Protein AF-A0A0L8H8B9-F1 (afdb_monomer)

Secondary structure (DSSP, 8-state):
---THHHHHHHHHHHHHHHTTS---S-TT---TT---HHHHHHHHHHHHHHHHS----HHHHHHHHHHHHH---HHHHHHHHHHHHHHHHHHHHHHHHHTT-S-BTTB-

Foldseek 3Di:
DDDPPVVVVVVVVVVVVVVVVDPDPPCPPDPPVDDPDVVVVCVVCVLVVVLLPDDDPCVLLVVLVVVCVPVVDDPVVSVVVSVVVSSVVSVVVVVVCVVVVPPDDPRHD

pLDDT: mean 78.72, std 19.86, range [39.62, 98.31]

Nearest PDB structures (foldseek):
  9b3t-assembly1_B  TM=9.585E-01  e=6.128E-04  Diaporthe amygdali
 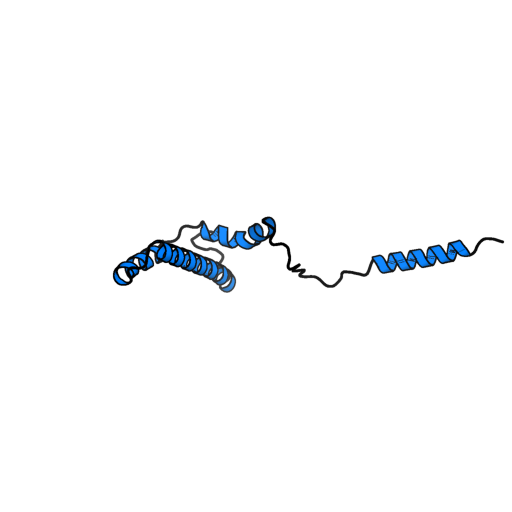 7jth-assembly1_B  TM=9.454E-01  e=1.169E-03  Diaporthe amygdali
  8v0f-assembly1_F  TM=7.780E-01  e=1.247E-03  Penicillium fellutanum ATCC 48694
  2e93-assembly1_A  TM=8.138E-01  e=3.986E-03  Saccharomyces cerevisiae

InterPro domains:
  IPR000092 Polyprenyl synthetase-like [PF00348] (42-109)
  IPR008949 Isoprenoid synthase domain superfamily [G3DSA:1.10.600.10] (18-109)
  IPR008949 Isoprenoid synthase domain superfamily [SSF48576] (37-109)
  IPR033749 Polyprenyl synthetase, conserved site [PS00723] (93-107)

Organism: Octopus bimaculoides (NCBI:txid37653)

Radius of gyration: 28.99 Å; Cα contacts (8 Å, |Δi|>4): 25; chains: 1; bounding box: 97×40×33 Å

Sequence (109 aa):
MGDNSQLSLNHKLAALKEKSSNQNNENKYGYNSSTNSPSTDKILLEPYNYISQIPGKQFRTRLTQAFNHWLNIPDTLLHNISEITQMLHNASLLIDDIEDNSKLRRGIP

Solvent-accessible surface area (backbone atoms only — not comparable to full-atom values): 6893 Å² total; per-residue (Å²): 136,86,74,71,68,60,62,57,49,52,54,52,50,50,57,51,54,55,60,69,73,70,77,84,93,82,64,96,75,73,77,69,94,79,64,95,39,76,69,51,56,53,63,72,42,43,68,59,55,54,60,67,69,56,85,72,87,59,57,65,59,54,50,55,56,57,52,34,77,78,66,69,64,58,66,74,58,51,47,51,53,45,52,52,53,51,51,53,50,54,54,49,51,58,52,48,34,61,78,68,68,51,75,57,60,97,86,38,111

Mean predicted aligned error: 14.67 Å

Structure (mmCIF, N/CA/C/O backbone):
data_AF-A0A0L8H8B9-F1
#
_entry.id   AF-A0A0L8H8B9-F1
#
loop_
_atom_site.group_PDB
_atom_site.id
_atom_site.type_symbol
_atom_site.label_atom_id
_atom_site.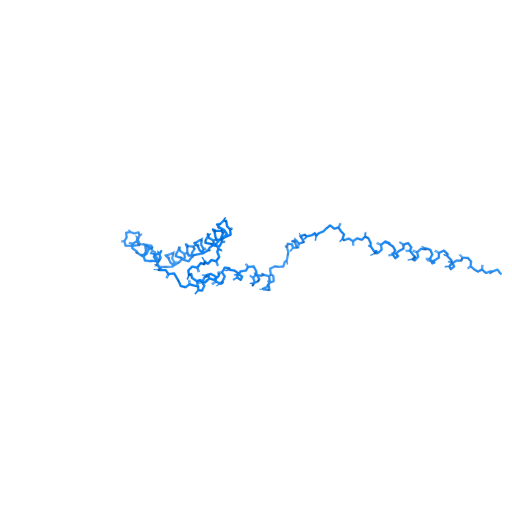label_alt_id
_atom_site.label_comp_id
_atom_site.label_asym_id
_atom_site.label_entity_id
_atom_site.label_seq_id
_atom_site.pdbx_PDB_ins_code
_atom_site.Cartn_x
_atom_site.Cartn_y
_atom_site.Cartn_z
_atom_site.occupancy
_atom_site.B_iso_or_equiv
_atom_site.auth_seq_id
_atom_site.auth_comp_id
_atom_site.auth_asym_id
_atom_site.auth_atom_id
_atom_site.pdbx_PDB_model_num
ATOM 1 N N . MET A 1 1 ? 76.651 29.210 4.450 1.00 49.00 1 MET A N 1
ATOM 2 C CA . MET A 1 1 ? 76.074 27.893 4.792 1.00 49.00 1 MET A CA 1
ATOM 3 C C . MET A 1 1 ? 74.589 27.931 4.464 1.00 49.00 1 MET A C 1
ATOM 5 O O . MET A 1 1 ? 73.860 28.634 5.146 1.00 49.00 1 MET A O 1
ATOM 9 N N . GLY A 1 2 ? 74.177 27.298 3.363 1.00 50.56 2 GLY A N 1
ATOM 10 C CA . GLY A 1 2 ? 72.778 27.262 2.925 1.00 50.56 2 GLY A CA 1
ATOM 11 C C . GLY A 1 2 ? 71.970 26.283 3.772 1.00 50.56 2 GLY A C 1
ATOM 12 O O . GLY A 1 2 ? 72.438 25.194 4.090 1.00 50.56 2 GLY A O 1
ATOM 13 N N . ASP A 1 3 ? 70.795 26.724 4.186 1.00 48.28 3 ASP A N 1
ATOM 14 C CA . ASP A 1 3 ? 69.948 26.112 5.197 1.00 48.28 3 ASP A CA 1
ATOM 15 C C . ASP A 1 3 ? 69.268 24.821 4.683 1.00 48.28 3 ASP A C 1
ATOM 17 O O . ASP A 1 3 ? 68.351 24.859 3.862 1.00 48.28 3 ASP A O 1
ATOM 21 N N . ASN A 1 4 ? 69.724 23.656 5.164 1.00 55.03 4 ASN A N 1
ATOM 22 C CA . ASN A 1 4 ? 69.176 22.328 4.833 1.00 55.03 4 ASN A CA 1
ATOM 23 C C . ASN A 1 4 ? 67.804 22.047 5.487 1.00 55.03 4 ASN A C 1
ATOM 25 O O . ASN A 1 4 ? 67.248 20.957 5.320 1.00 55.03 4 ASN A O 1
ATOM 29 N N . SER A 1 5 ? 67.231 23.007 6.218 1.00 53.38 5 SER A N 1
ATOM 30 C CA . SER A 1 5 ? 65.909 22.875 6.842 1.00 53.38 5 SER A CA 1
ATOM 31 C C . SER A 1 5 ? 64.751 22.895 5.828 1.00 53.38 5 SER A C 1
ATOM 33 O O . SER A 1 5 ? 63.748 22.209 6.033 1.00 53.38 5 SER A O 1
ATOM 35 N N . GLN A 1 6 ? 64.908 23.583 4.690 1.00 52.34 6 GLN A N 1
ATOM 36 C CA . GLN A 1 6 ? 63.851 23.736 3.675 1.00 52.34 6 GLN A CA 1
ATOM 37 C C . GLN A 1 6 ? 63.630 22.469 2.823 1.00 52.34 6 GLN A C 1
ATOM 39 O O . GLN A 1 6 ? 62.499 22.137 2.466 1.00 52.34 6 GLN A O 1
ATOM 44 N N . LEU A 1 7 ? 64.689 21.700 2.538 1.00 51.91 7 LEU A N 1
ATOM 45 C CA . LEU A 1 7 ? 64.602 20.442 1.774 1.00 51.91 7 LEU A CA 1
ATOM 46 C C . LEU A 1 7 ? 63.885 19.327 2.559 1.00 51.91 7 LEU A C 1
ATOM 48 O O . LEU A 1 7 ? 63.099 18.570 1.989 1.00 51.91 7 LEU A O 1
ATOM 52 N N . SER A 1 8 ? 64.090 19.272 3.879 1.00 55.62 8 SER A N 1
ATOM 53 C CA . SER A 1 8 ? 63.399 18.338 4.786 1.00 55.62 8 SER A CA 1
ATOM 54 C C . SER A 1 8 ? 61.903 18.655 4.919 1.00 55.62 8 SER A C 1
ATOM 56 O O . SER A 1 8 ? 61.064 17.751 4.999 1.00 55.62 8 SER A O 1
ATOM 58 N N . LEU A 1 9 ? 61.550 19.945 4.867 1.00 52.91 9 LEU A N 1
ATOM 59 C CA . LEU A 1 9 ? 60.165 20.410 4.907 1.00 52.91 9 LEU A CA 1
ATOM 60 C C . LEU A 1 9 ? 59.394 20.007 3.643 1.00 52.91 9 LEU A C 1
ATOM 62 O O . LEU A 1 9 ? 58.273 19.509 3.740 1.00 52.91 9 LEU A O 1
ATOM 66 N N . ASN A 1 10 ? 60.020 20.130 2.470 1.00 49.59 10 ASN A N 1
ATOM 67 C CA . ASN A 1 10 ? 59.409 19.757 1.191 1.00 49.59 10 ASN A CA 1
ATOM 68 C C . ASN A 1 10 ? 59.177 18.243 1.064 1.00 49.59 10 ASN A C 1
ATOM 70 O O . ASN A 1 10 ? 58.132 17.822 0.570 1.00 49.59 10 ASN A O 1
ATOM 74 N N . HIS A 1 11 ? 60.089 17.418 1.584 1.00 56.09 11 HIS A N 1
ATOM 75 C CA . HIS A 1 11 ? 59.911 15.963 1.603 1.00 56.09 11 HIS A CA 1
ATOM 76 C C . HIS A 1 11 ? 58.810 15.524 2.591 1.00 56.09 11 HIS A C 1
ATOM 78 O O . HIS A 1 11 ? 58.014 14.633 2.290 1.00 56.09 11 HIS A O 1
ATOM 84 N N . LYS A 1 12 ? 58.689 16.200 3.746 1.00 62.06 12 LYS A N 1
ATOM 85 C CA . LYS A 1 12 ? 57.563 16.000 4.679 1.00 62.06 12 LYS A CA 1
ATOM 86 C C . LYS A 1 12 ? 56.223 16.462 4.096 1.00 62.06 12 LYS A C 1
ATOM 88 O O . LYS A 1 12 ? 55.220 15.787 4.307 1.00 62.06 12 LYS A O 1
ATOM 93 N N . LEU A 1 13 ? 56.198 17.562 3.342 1.00 57.47 13 LEU A N 1
ATOM 94 C CA . LEU A 1 13 ? 54.999 18.067 2.661 1.00 57.47 13 LEU A CA 1
ATOM 95 C C . LEU A 1 13 ? 54.540 17.147 1.518 1.00 57.47 13 LEU A C 1
ATOM 97 O O . LEU A 1 13 ? 53.336 16.966 1.340 1.00 57.47 13 LEU A O 1
ATOM 101 N N . ALA A 1 14 ? 55.468 16.522 0.787 1.00 60.62 14 ALA A N 1
ATOM 102 C CA . ALA A 1 14 ? 55.149 15.522 -0.234 1.00 60.62 14 ALA A CA 1
ATOM 103 C C . ALA A 1 14 ? 54.552 14.242 0.383 1.00 60.62 14 ALA A C 1
ATOM 105 O O . ALA A 1 14 ? 53.493 13.795 -0.050 1.00 60.6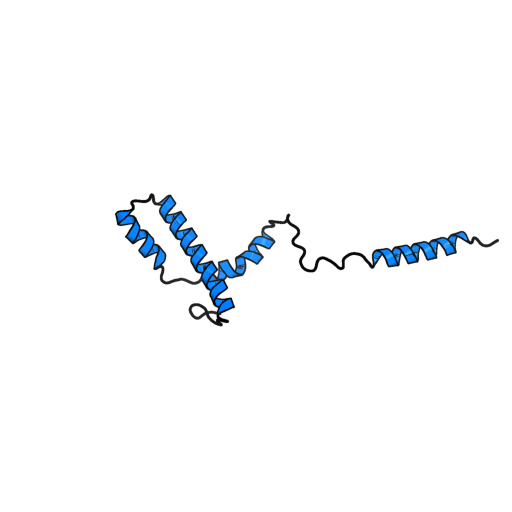2 14 ALA A O 1
ATOM 106 N N . ALA A 1 15 ? 55.145 13.730 1.469 1.00 59.03 15 ALA A N 1
ATOM 107 C CA . ALA A 1 15 ? 54.614 12.574 2.203 1.00 59.03 15 ALA A CA 1
ATOM 108 C C . ALA A 1 15 ? 53.246 12.851 2.868 1.00 59.03 15 ALA A C 1
ATOM 110 O O . ALA A 1 15 ? 52.426 11.944 3.014 1.00 59.03 15 ALA A O 1
ATOM 111 N N . LEU A 1 16 ? 52.974 14.105 3.256 1.00 54.53 16 LEU A N 1
ATOM 112 C CA . LEU A 1 16 ? 51.657 14.542 3.735 1.00 54.53 16 LEU A CA 1
ATOM 113 C C . LEU A 1 16 ? 50.637 14.677 2.590 1.00 54.53 16 LEU A C 1
ATOM 115 O O . LEU A 1 16 ? 49.477 14.329 2.786 1.00 54.53 16 LEU A O 1
ATOM 119 N N . LYS A 1 17 ? 51.051 15.101 1.385 1.00 57.00 17 LYS A N 1
ATOM 120 C CA . LYS A 1 17 ? 50.186 15.117 0.188 1.00 57.00 17 LYS A CA 1
ATOM 121 C C . LYS A 1 17 ? 49.844 13.713 -0.325 1.00 57.00 17 LYS A C 1
ATOM 123 O O . LYS A 1 17 ? 48.706 13.491 -0.738 1.00 57.00 17 LYS A O 1
ATOM 128 N N . GLU A 1 18 ? 50.772 12.760 -0.245 1.00 51.44 18 GLU A N 1
ATOM 129 C CA . GLU A 1 18 ? 50.492 11.356 -0.586 1.00 51.44 18 GLU A CA 1
ATOM 130 C C . GLU A 1 18 ? 49.577 10.683 0.450 1.00 51.44 18 GLU A C 1
ATOM 132 O O . GLU A 1 1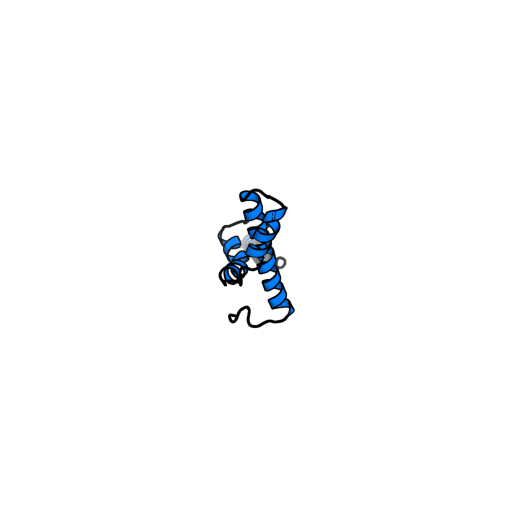8 ? 48.662 9.954 0.069 1.00 51.44 18 GLU A O 1
ATOM 137 N N . LYS A 1 19 ? 49.718 11.004 1.747 1.00 54.00 19 LYS A N 1
ATOM 138 C CA . LYS A 1 19 ? 48.786 10.527 2.790 1.00 54.00 19 LYS A CA 1
ATOM 139 C C . LYS A 1 19 ? 47.374 11.115 2.685 1.00 54.00 19 LYS A C 1
ATOM 141 O O . LYS A 1 19 ? 46.432 10.443 3.093 1.00 54.00 19 LYS A O 1
ATOM 146 N N . SER A 1 20 ? 47.203 12.306 2.106 1.00 44.50 20 SER A N 1
ATOM 147 C CA . SER A 1 20 ? 45.875 12.891 1.847 1.00 44.50 20 SER A CA 1
ATOM 148 C C . SER A 1 20 ? 45.146 12.276 0.648 1.00 44.50 20 SER A C 1
ATOM 150 O O . SER A 1 20 ? 43.943 12.475 0.511 1.00 44.50 20 SER A O 1
ATOM 152 N N . SER A 1 21 ? 45.842 11.530 -0.215 1.00 45.38 21 SER A N 1
ATOM 153 C CA . SER A 1 21 ? 45.243 10.922 -1.415 1.00 45.38 21 SER A CA 1
ATOM 154 C C . SER A 1 21 ? 44.774 9.479 -1.194 1.00 45.38 21 SER A C 1
ATOM 156 O O . SER A 1 21 ? 44.283 8.855 -2.128 1.00 45.38 21 SER A O 1
ATOM 158 N N . ASN A 1 22 ? 44.928 8.933 0.020 1.00 50.75 22 ASN A N 1
ATOM 159 C CA . ASN A 1 22 ? 44.719 7.508 0.273 1.00 50.75 22 ASN A CA 1
ATOM 160 C C . ASN A 1 22 ? 43.916 7.216 1.551 1.00 50.75 22 ASN A C 1
ATOM 162 O O . ASN A 1 22 ? 44.290 6.375 2.367 1.00 50.75 22 ASN A O 1
ATOM 166 N N . GLN A 1 23 ? 42.784 7.900 1.714 1.00 48.59 23 GLN A N 1
ATOM 167 C CA . GLN A 1 23 ? 41.677 7.410 2.534 1.00 48.59 23 GLN A CA 1
ATOM 168 C C . GLN A 1 23 ? 40.369 7.595 1.764 1.00 48.59 23 GLN A C 1
ATOM 170 O O . GLN A 1 23 ? 40.167 8.624 1.124 1.00 48.59 23 GLN A O 1
ATOM 175 N N . ASN A 1 24 ? 39.496 6.589 1.878 1.00 45.75 24 ASN A N 1
ATOM 176 C CA . ASN A 1 24 ? 38.129 6.480 1.345 1.00 45.75 24 ASN A CA 1
ATOM 177 C C . ASN A 1 24 ? 37.957 5.614 0.083 1.00 45.75 24 ASN A C 1
ATOM 179 O O . ASN A 1 24 ? 37.104 5.886 -0.755 1.00 45.75 24 ASN A O 1
ATOM 183 N N . ASN A 1 25 ? 38.692 4.503 0.006 1.00 51.34 25 ASN A N 1
ATOM 184 C CA . ASN A 1 25 ? 38.215 3.288 -0.659 1.00 51.34 25 ASN A CA 1
ATOM 185 C C . ASN A 1 25 ? 37.785 2.294 0.419 1.00 51.34 25 ASN A C 1
ATOM 187 O O . ASN A 1 25 ? 38.589 1.476 0.837 1.00 51.34 25 ASN A O 1
ATOM 191 N N . GLU A 1 26 ? 36.553 2.447 0.901 1.00 42.41 26 GLU A N 1
ATOM 192 C CA . GLU A 1 26 ? 35.693 1.407 1.488 1.00 42.41 26 GLU A CA 1
ATOM 193 C C . GLU A 1 26 ? 34.451 2.112 2.040 1.00 42.41 26 GLU A C 1
ATOM 195 O O . GLU A 1 26 ? 34.405 2.480 3.203 1.00 42.41 26 GLU A O 1
ATOM 200 N N . ASN A 1 27 ? 33.498 2.413 1.152 1.00 44.16 27 ASN A N 1
ATOM 201 C CA . ASN A 1 27 ? 32.080 2.664 1.450 1.00 44.16 27 ASN A CA 1
ATOM 202 C C . ASN A 1 27 ? 31.317 2.775 0.119 1.00 44.16 27 ASN A C 1
ATOM 204 O O . ASN A 1 27 ? 30.802 3.827 -0.250 1.00 44.16 27 ASN A O 1
ATOM 208 N N . LYS A 1 28 ? 31.272 1.678 -0.651 1.00 46.72 28 LYS A N 1
ATOM 209 C CA . LYS A 1 28 ? 30.509 1.619 -1.915 1.00 46.72 28 LYS A CA 1
ATOM 210 C C . LYS A 1 28 ? 28.986 1.626 -1.690 1.00 46.72 28 LYS A C 1
ATOM 212 O O . LYS A 1 28 ? 28.240 1.906 -2.618 1.00 46.72 28 LYS A O 1
ATOM 217 N N . TYR A 1 29 ? 28.540 1.404 -0.453 1.00 43.16 29 TYR A N 1
ATOM 218 C CA . TYR A 1 29 ? 27.154 1.561 -0.016 1.00 43.16 29 TYR A CA 1
ATOM 219 C C . TYR A 1 29 ? 27.139 2.207 1.374 1.00 43.16 29 TYR A C 1
ATOM 221 O O . TYR A 1 29 ? 26.951 1.543 2.389 1.00 43.16 29 TYR A O 1
ATOM 229 N N . GLY A 1 30 ? 27.423 3.508 1.430 1.00 39.62 30 GLY A N 1
ATOM 230 C CA . GLY A 1 30 ? 27.347 4.286 2.663 1.00 39.62 30 GLY A CA 1
ATOM 231 C C . GLY A 1 30 ? 25.898 4.490 3.106 1.00 39.62 30 GLY A C 1
ATOM 232 O O . GLY A 1 30 ? 25.315 5.533 2.828 1.00 39.62 30 GLY A O 1
ATOM 233 N N . TYR A 1 31 ? 25.322 3.524 3.823 1.00 42.56 31 TYR A N 1
ATOM 234 C CA . TYR A 1 31 ? 24.165 3.794 4.676 1.00 42.56 31 TYR A CA 1
ATOM 235 C C . TYR A 1 31 ? 24.656 4.514 5.939 1.00 42.56 31 TYR A C 1
ATOM 237 O O . TYR A 1 31 ? 24.948 3.904 6.966 1.00 42.56 31 TYR A O 1
ATOM 245 N N . ASN A 1 32 ? 24.772 5.841 5.854 1.00 50.75 32 ASN A N 1
ATOM 246 C CA . ASN A 1 32 ? 24.859 6.685 7.041 1.00 50.75 32 ASN A CA 1
ATOM 247 C C . ASN A 1 32 ? 23.500 6.639 7.749 1.00 50.75 32 ASN A C 1
ATOM 249 O O . ASN A 1 32 ? 22.522 7.217 7.280 1.00 50.75 32 ASN A O 1
ATOM 253 N N . SER A 1 33 ? 23.443 5.938 8.877 1.00 54.81 33 SER A N 1
ATOM 254 C CA . SER A 1 33 ? 22.229 5.659 9.655 1.00 54.81 33 SER A CA 1
ATOM 255 C C . SER A 1 33 ? 21.631 6.886 10.384 1.00 54.81 33 SER A C 1
ATOM 257 O O . SER A 1 33 ? 21.137 6.758 11.501 1.00 54.81 33 SER A O 1
ATOM 259 N N . SER A 1 34 ? 21.673 8.101 9.813 1.00 60.59 34 SER A N 1
ATOM 260 C CA . SER A 1 34 ? 21.117 9.294 10.486 1.00 60.59 34 SER A CA 1
ATOM 261 C C . SER A 1 34 ? 20.500 10.388 9.601 1.00 60.59 34 SER A C 1
ATOM 263 O O . SER A 1 34 ? 20.370 11.526 10.055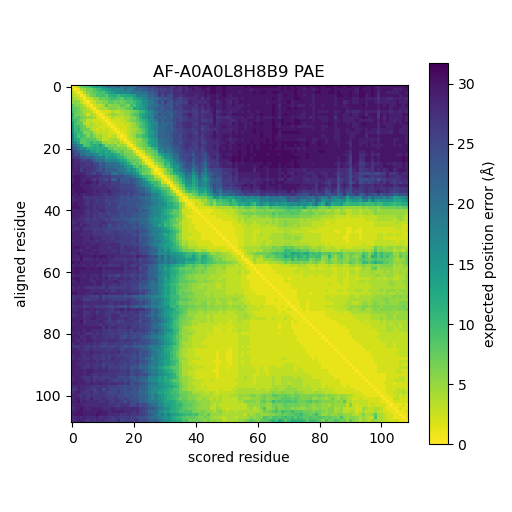 1.00 60.59 34 SER A O 1
ATOM 265 N N . THR A 1 35 ? 20.069 10.102 8.371 1.00 54.31 35 THR A N 1
ATOM 266 C CA . THR A 1 35 ? 19.333 11.105 7.576 1.00 54.31 35 THR A CA 1
ATOM 267 C C . THR A 1 35 ? 17.985 10.576 7.099 1.00 54.31 35 THR A C 1
ATOM 269 O O . THR A 1 35 ? 17.801 10.317 5.910 1.00 54.31 35 THR A O 1
ATOM 272 N N . ASN A 1 36 ? 17.010 10.513 8.014 1.00 61.03 36 ASN A N 1
ATOM 273 C CA . ASN A 1 36 ? 15.590 10.653 7.658 1.00 61.03 36 ASN A CA 1
ATOM 274 C C . ASN A 1 36 ? 15.361 12.101 7.185 1.00 61.03 36 ASN A C 1
ATOM 276 O O . ASN A 1 36 ? 14.700 12.900 7.848 1.00 61.03 36 ASN A O 1
ATOM 280 N N . SER A 1 37 ? 16.030 12.502 6.103 1.00 72.38 37 SER A N 1
ATOM 281 C CA . SER A 1 37 ? 15.756 13.775 5.461 1.00 72.38 37 SER A CA 1
ATOM 282 C C . SER A 1 37 ? 14.545 13.576 4.551 1.00 72.38 37 SER A C 1
ATOM 284 O O . SER A 1 37 ? 14.492 12.576 3.834 1.00 72.38 37 SER A O 1
ATOM 286 N N . PRO A 1 38 ? 13.602 14.532 4.497 1.00 71.38 38 PRO A N 1
ATOM 287 C CA . PRO A 1 38 ? 12.432 14.446 3.618 1.00 71.38 38 PRO A CA 1
ATOM 288 C C . PRO A 1 38 ? 12.776 14.166 2.144 1.00 71.38 38 PRO A C 1
ATOM 290 O O . PRO A 1 38 ? 11.969 13.622 1.395 1.00 71.38 38 PRO A O 1
ATOM 293 N N . SER A 1 39 ? 13.989 14.530 1.718 1.00 82.56 39 SER A N 1
ATOM 294 C CA . SER A 1 39 ? 14.531 14.216 0.396 1.00 82.56 39 SER A CA 1
ATOM 295 C C . SER A 1 39 ? 14.768 12.720 0.168 1.00 82.56 39 SER A C 1
ATOM 297 O O . SER A 1 39 ? 14.503 12.238 -0.929 1.00 82.56 39 SER A 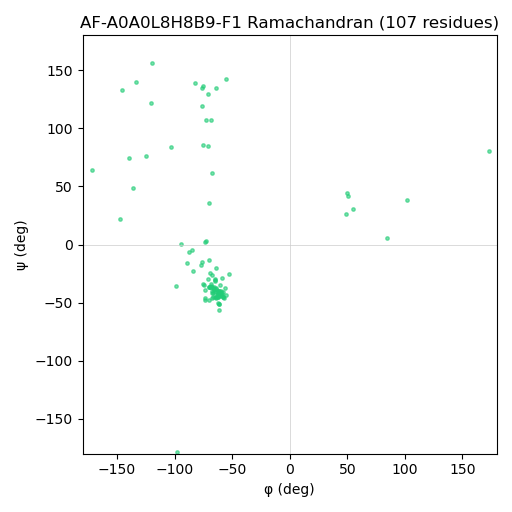O 1
ATOM 299 N N . THR A 1 40 ? 15.240 11.990 1.179 1.00 90.12 40 THR A N 1
ATOM 300 C CA . THR A 1 40 ? 15.542 10.556 1.088 1.00 90.12 40 THR A CA 1
ATOM 301 C C . THR A 1 40 ? 14.253 9.748 1.046 1.00 90.12 40 THR A C 1
ATOM 303 O O . THR A 1 40 ? 14.088 8.928 0.148 1.00 90.12 40 THR A O 1
ATOM 306 N N . ASP A 1 41 ? 13.295 10.051 1.925 1.00 88.12 41 ASP A N 1
ATOM 307 C CA . ASP A 1 41 ? 11.988 9.378 1.942 1.00 88.12 41 ASP A CA 1
ATOM 308 C C . ASP A 1 41 ? 11.245 9.565 0.619 1.00 88.12 41 ASP A C 1
ATOM 310 O O . ASP A 1 41 ? 10.658 8.624 0.088 1.00 88.12 41 ASP A O 1
ATOM 314 N N . LYS A 1 42 ? 11.323 10.768 0.035 1.00 90.56 42 LYS A N 1
ATOM 315 C CA . LYS A 1 42 ? 10.724 11.043 -1.272 1.00 90.56 42 LYS A CA 1
ATOM 316 C C . LYS A 1 42 ? 11.298 10.145 -2.367 1.00 90.56 42 LYS A C 1
ATOM 318 O O . LYS A 1 42 ? 10.531 9.654 -3.187 1.00 90.56 42 LYS A O 1
ATOM 323 N N . ILE A 1 43 ? 12.618 9.959 -2.390 1.00 93.00 43 ILE A N 1
ATOM 324 C CA . ILE A 1 43 ? 13.290 9.109 -3.383 1.00 93.00 43 ILE A CA 1
ATOM 325 C C . ILE A 1 43 ? 12.918 7.641 -3.153 1.00 93.00 43 ILE A C 1
ATOM 327 O O . ILE A 1 43 ? 12.557 6.949 -4.099 1.00 93.00 43 ILE A O 1
ATOM 331 N N . LEU A 1 44 ? 12.955 7.174 -1.902 1.00 92.94 44 LEU A N 1
ATOM 332 C CA . LEU A 1 44 ? 12.657 5.781 -1.557 1.00 92.94 44 LEU A CA 1
ATOM 333 C C . LEU A 1 44 ? 11.204 5.392 -1.859 1.00 92.94 44 LEU A C 1
ATOM 335 O O . LEU A 1 44 ? 10.945 4.279 -2.309 1.00 92.94 44 LEU A O 1
ATOM 339 N N . LEU A 1 45 ? 10.255 6.299 -1.616 1.00 94.62 45 LEU A N 1
ATOM 340 C CA . LEU A 1 45 ? 8.827 6.029 -1.788 1.00 94.62 45 LEU A CA 1
ATOM 341 C C . LEU A 1 45 ? 8.319 6.298 -3.207 1.00 94.62 45 LEU A C 1
ATOM 343 O O . LEU A 1 45 ? 7.159 6.005 -3.483 1.00 94.62 45 LEU A O 1
ATOM 347 N N . GLU A 1 46 ? 9.129 6.852 -4.111 1.00 94.88 46 GLU A N 1
ATOM 348 C CA . GLU A 1 46 ? 8.676 7.220 -5.457 1.00 94.88 46 GLU A CA 1
ATOM 349 C C . GLU A 1 46 ? 8.069 6.041 -6.248 1.00 94.88 46 GLU A C 1
ATOM 351 O O . GLU A 1 46 ? 6.939 6.200 -6.725 1.00 94.88 46 GLU A O 1
ATOM 356 N N . PRO A 1 47 ? 8.679 4.835 -6.292 1.00 93.69 47 PRO A N 1
ATOM 357 C CA . PRO A 1 47 ? 8.083 3.690 -6.991 1.00 93.69 47 PRO A CA 1
ATOM 358 C C . PRO A 1 47 ? 6.737 3.266 -6.388 1.00 93.69 47 PRO A C 1
ATOM 360 O O . PRO A 1 47 ? 5.772 2.972 -7.095 1.00 93.69 47 PRO A O 1
ATOM 363 N N . TYR A 1 48 ? 6.646 3.290 -5.057 1.00 95.06 48 TYR A N 1
ATOM 364 C CA . TYR A 1 48 ? 5.420 2.970 -4.333 1.00 95.06 48 TYR A CA 1
ATOM 365 C C . TYR A 1 48 ? 4.317 4.010 -4.576 1.00 95.06 48 TYR A C 1
ATOM 367 O O . TYR A 1 48 ? 3.150 3.664 -4.793 1.00 95.06 48 TYR A O 1
ATOM 375 N N . ASN A 1 49 ? 4.675 5.293 -4.578 1.00 94.44 49 ASN A N 1
ATOM 376 C CA . ASN A 1 49 ? 3.750 6.386 -4.850 1.00 94.44 49 ASN A CA 1
ATOM 377 C C . ASN A 1 49 ? 3.236 6.339 -6.290 1.00 94.44 49 ASN A C 1
ATOM 379 O O . ASN A 1 49 ? 2.063 6.637 -6.513 1.00 94.44 49 ASN A O 1
ATOM 383 N N . TYR A 1 50 ? 4.080 5.945 -7.247 1.00 93.88 50 TYR A N 1
ATOM 384 C CA . TYR A 1 50 ? 3.689 5.753 -8.641 1.00 93.88 50 TYR A CA 1
ATOM 385 C C . TYR A 1 50 ? 2.621 4.660 -8.779 1.00 93.88 50 TYR A C 1
ATOM 387 O O . TYR A 1 50 ? 1.510 4.940 -9.235 1.00 93.88 50 TYR A O 1
ATOM 395 N N . ILE A 1 51 ? 2.893 3.438 -8.300 1.00 92.31 51 ILE A N 1
ATOM 396 C CA . ILE A 1 51 ? 1.943 2.319 -8.441 1.00 92.31 51 ILE A CA 1
ATOM 397 C C . ILE A 1 51 ? 0.639 2.553 -7.662 1.00 92.31 51 ILE A C 1
ATOM 399 O O . ILE A 1 51 ? -0.435 2.112 -8.082 1.00 92.31 51 ILE A O 1
ATOM 403 N N . SER A 1 52 ? 0.707 3.285 -6.545 1.00 91.62 52 SER A N 1
ATOM 404 C CA . SER A 1 52 ? -0.458 3.598 -5.711 1.00 91.62 52 SER A CA 1
ATOM 405 C C . SER A 1 52 ? -1.442 4.564 -6.373 1.00 91.62 52 SER A C 1
ATOM 407 O O . SER A 1 52 ? -2.627 4.529 -6.046 1.00 91.62 52 SER A O 1
ATOM 409 N N . GLN A 1 53 ? -0.986 5.390 -7.321 1.00 89.62 53 GLN A N 1
ATOM 410 C CA . GLN A 1 53 ? -1.852 6.298 -8.085 1.00 89.62 53 GLN A CA 1
ATOM 411 C C . GLN A 1 53 ? -2.652 5.579 -9.174 1.00 89.62 53 GLN A C 1
ATOM 413 O O . GLN A 1 53 ? -3.649 6.110 -9.665 1.00 89.62 53 GLN A O 1
ATOM 418 N N . ILE A 1 54 ? -2.246 4.367 -9.552 1.00 87.56 54 ILE A N 1
ATOM 419 C CA . ILE A 1 54 ? -2.941 3.597 -10.575 1.00 87.56 54 ILE A CA 1
ATOM 420 C C . ILE A 1 54 ? -4.216 3.022 -9.947 1.00 87.56 54 ILE A C 1
ATOM 422 O O . ILE A 1 54 ? -4.128 2.215 -9.013 1.00 87.56 54 ILE A O 1
ATOM 426 N N . PRO A 1 55 ? -5.417 3.362 -10.443 1.00 77.88 55 PRO A N 1
ATOM 427 C CA . PRO A 1 55 ? -6.653 2.849 -9.872 1.00 77.88 55 PRO A CA 1
ATOM 428 C C . PRO A 1 55 ? -6.738 1.326 -10.042 1.00 77.88 55 PRO A C 1
ATOM 430 O O . PRO A 1 55 ? -6.411 0.759 -11.088 1.00 77.88 55 PRO A O 1
ATOM 433 N N . GLY A 1 56 ? -7.134 0.639 -8.971 1.00 80.69 56 GLY A N 1
ATOM 434 C CA . GLY A 1 56 ? -7.415 -0.794 -8.978 1.00 80.69 56 GLY A CA 1
ATOM 435 C C . GLY A 1 56 ? -8.908 -1.078 -9.121 1.00 80.69 56 GLY A C 1
ATOM 436 O O . GLY A 1 56 ? -9.742 -0.180 -9.163 1.00 80.69 56 GLY A O 1
ATOM 437 N N . LYS A 1 57 ? -9.278 -2.363 -9.109 1.00 81.19 57 LYS A N 1
ATOM 438 C CA . LYS A 1 57 ? -10.691 -2.793 -9.102 1.00 81.19 57 LYS A CA 1
ATOM 439 C C . LYS A 1 57 ? -11.395 -2.584 -7.748 1.00 81.19 57 LYS A C 1
ATOM 441 O O . LYS A 1 57 ? -12.542 -2.992 -7.600 1.00 81.19 57 LYS A O 1
ATOM 446 N N . GLN A 1 58 ? -10.707 -2.019 -6.746 1.00 82.19 58 GLN A N 1
ATOM 447 C CA . GLN A 1 58 ? -11.199 -1.797 -5.375 1.00 82.19 58 GLN A CA 1
ATOM 448 C C . GLN A 1 58 ? -11.850 -3.031 -4.717 1.00 82.19 58 GLN A C 1
ATOM 450 O O . GLN A 1 58 ? -12.696 -2.911 -3.833 1.00 82.19 58 GLN A O 1
ATOM 455 N N . PHE A 1 59 ? -11.457 -4.238 -5.142 1.00 90.25 59 PHE A N 1
ATOM 456 C CA . PHE A 1 59 ? -12.050 -5.491 -4.673 1.00 90.25 59 PHE A CA 1
ATOM 457 C C . PHE A 1 59 ? -11.840 -5.693 -3.169 1.00 90.25 59 PHE A C 1
ATOM 459 O O . PHE A 1 59 ? -12.772 -6.053 -2.460 1.00 90.25 59 PHE A O 1
ATOM 466 N N . ARG A 1 60 ? -10.634 -5.388 -2.674 1.00 89.44 60 ARG A N 1
ATOM 467 C CA . ARG A 1 60 ? -10.269 -5.551 -1.260 1.00 89.44 60 ARG A CA 1
ATOM 468 C C . ARG A 1 60 ? -11.119 -4.683 -0.341 1.00 89.44 60 ARG A C 1
ATOM 470 O O . ARG A 1 60 ? -11.645 -5.200 0.628 1.00 89.44 60 ARG A O 1
ATOM 477 N N . THR A 1 61 ? -11.335 -3.411 -0.678 1.00 87.81 61 THR A N 1
ATOM 478 C CA . THR A 1 61 ? -12.192 -2.517 0.116 1.00 87.81 61 THR A CA 1
ATOM 479 C C . THR A 1 61 ? -13.614 -3.061 0.230 1.00 87.81 61 THR A C 1
ATOM 481 O O . THR A 1 61 ? -14.168 -3.106 1.325 1.00 87.81 61 THR A O 1
ATOM 484 N N . ARG A 1 62 ? -14.186 -3.548 -0.880 1.00 91.44 62 ARG A N 1
ATOM 485 C CA . ARG A 1 62 ? -15.526 -4.157 -0.880 1.00 91.44 62 ARG A CA 1
ATOM 486 C C . ARG A 1 62 ? -15.571 -5.442 -0.058 1.00 91.44 62 ARG A C 1
ATOM 488 O O . ARG A 1 62 ? -16.533 -5.664 0.664 1.00 91.44 62 ARG A O 1
ATOM 495 N N . LEU A 1 63 ? -14.533 -6.270 -0.154 1.00 94.12 63 LEU A N 1
ATOM 496 C CA . LEU A 1 63 ? -14.423 -7.506 0.615 1.00 94.12 63 LEU A CA 1
ATOM 497 C C . LEU A 1 63 ? -14.325 -7.217 2.120 1.00 94.12 63 LEU A C 1
ATOM 499 O O . LEU A 1 63 ? -15.056 -7.816 2.903 1.00 94.12 63 LEU A O 1
ATOM 503 N N . THR A 1 64 ? -13.487 -6.257 2.513 1.00 93.81 64 THR A N 1
ATOM 504 C CA . THR A 1 64 ? -13.349 -5.795 3.900 1.00 93.81 64 THR A CA 1
ATOM 505 C C . THR A 1 64 ? -14.680 -5.286 4.453 1.00 93.81 64 THR A C 1
ATOM 507 O O . THR A 1 64 ? -15.077 -5.676 5.548 1.00 93.81 64 THR A O 1
ATOM 510 N N . GLN A 1 65 ? -15.418 -4.482 3.679 1.00 93.31 65 GLN A N 1
ATOM 511 C CA . GLN A 1 65 ? -16.761 -4.025 4.055 1.00 93.31 65 GLN A CA 1
ATOM 512 C C . GLN A 1 65 ? -17.754 -5.186 4.195 1.00 93.31 65 GLN A C 1
ATOM 514 O O . GLN A 1 65 ? -18.505 -5.227 5.166 1.00 93.31 65 GLN A O 1
ATOM 519 N N . ALA A 1 66 ? -17.725 -6.148 3.268 1.00 95.75 66 ALA A N 1
ATOM 520 C CA . ALA A 1 66 ? -18.608 -7.308 3.305 1.00 95.75 66 ALA A CA 1
ATOM 521 C C . ALA A 1 66 ? -18.378 -8.161 4.562 1.00 95.75 66 ALA A C 1
ATOM 523 O O . ALA A 1 66 ? -19.335 -8.523 5.242 1.00 95.75 66 ALA A O 1
ATOM 524 N N . PHE A 1 67 ? -17.118 -8.428 4.919 1.00 96.44 67 PHE A N 1
ATOM 525 C CA . PHE A 1 67 ? -16.800 -9.137 6.159 1.00 96.44 67 PHE A CA 1
ATOM 526 C C . PHE A 1 67 ? -17.192 -8.348 7.408 1.00 96.44 67 PHE A C 1
ATOM 528 O O . PHE A 1 67 ? -17.584 -8.945 8.415 1.00 96.44 67 PHE A O 1
ATOM 535 N N . ASN A 1 68 ? -17.150 -7.014 7.342 1.00 97.31 68 ASN A N 1
ATOM 536 C CA . ASN A 1 68 ? -17.531 -6.188 8.477 1.00 97.31 68 ASN A CA 1
ATOM 537 C C . ASN A 1 68 ? -19.010 -6.326 8.868 1.00 97.31 68 ASN A C 1
ATOM 539 O O . ASN A 1 68 ? -19.338 -6.067 10.021 1.00 97.31 68 ASN A O 1
ATOM 543 N N . HIS A 1 69 ? -19.884 -6.805 7.971 1.00 97.06 69 HIS A N 1
ATOM 544 C CA . HIS A 1 69 ? -21.275 -7.124 8.315 1.00 97.06 69 HIS A CA 1
ATOM 545 C C . HIS A 1 69 ? -21.401 -8.174 9.427 1.00 97.06 69 HIS A C 1
ATOM 547 O O . HIS A 1 69 ? -22.382 -8.159 10.167 1.00 97.06 69 HIS A O 1
ATOM 553 N N . TRP A 1 70 ? -20.427 -9.079 9.550 1.00 98.31 70 TRP A N 1
ATOM 554 C CA . TRP A 1 70 ? -20.401 -10.078 10.621 1.00 98.31 70 TRP A CA 1
ATOM 555 C C . TRP A 1 70 ? -19.493 -9.668 11.780 1.00 98.31 70 TRP A C 1
ATOM 557 O O . TRP A 1 70 ? -19.802 -9.966 12.931 1.00 98.31 70 TRP A O 1
ATOM 567 N N . LEU A 1 71 ? -18.374 -9.003 11.485 1.00 97.38 71 LEU A N 1
ATOM 568 C CA . LEU A 1 71 ? -17.336 -8.709 12.477 1.00 97.38 71 LEU A CA 1
ATOM 569 C C . LEU A 1 71 ? -17.612 -7.447 13.307 1.00 97.38 71 LEU A C 1
ATOM 571 O O . LEU A 1 71 ? -17.087 -7.344 14.412 1.00 97.38 71 LEU A O 1
ATOM 575 N N . ASN A 1 72 ? -18.431 -6.514 12.804 1.00 96.81 72 ASN A N 1
ATOM 576 C CA . ASN A 1 72 ? -18.815 -5.272 13.489 1.00 96.81 72 ASN A CA 1
ATOM 577 C C . ASN A 1 72 ? -17.616 -4.477 14.051 1.00 96.81 72 ASN A C 1
ATOM 579 O O . ASN A 1 72 ? -17.629 -4.003 15.187 1.00 96.81 72 ASN A O 1
ATOM 583 N N . ILE A 1 73 ? -16.561 -4.343 13.247 1.00 97.12 73 ILE A N 1
ATOM 584 C CA . ILE A 1 73 ? -15.348 -3.594 13.580 1.00 97.12 73 ILE A CA 1
ATOM 585 C C . ILE A 1 73 ? -15.643 -2.086 13.474 1.00 97.12 73 ILE A C 1
ATOM 587 O O . ILE A 1 73 ? -16.252 -1.663 12.486 1.00 97.12 73 ILE A O 1
ATOM 591 N N . PRO A 1 74 ? -15.178 -1.260 14.435 1.00 97.88 74 PRO A N 1
ATOM 592 C CA . PRO A 1 74 ? -15.258 0.197 14.346 1.00 97.88 74 PRO A CA 1
ATOM 593 C C . PRO A 1 74 ? -14.606 0.756 13.075 1.00 97.88 74 PRO A C 1
ATOM 595 O O . PRO A 1 74 ? -13.521 0.320 12.684 1.00 97.88 74 PRO A O 1
ATOM 598 N N . ASP A 1 75 ? -15.211 1.791 12.488 1.00 95.50 75 ASP A N 1
ATOM 599 C CA . ASP A 1 75 ? -14.791 2.354 11.195 1.00 95.50 75 ASP A CA 1
ATOM 600 C C . ASP A 1 75 ? -13.323 2.794 11.162 1.00 95.50 75 ASP A C 1
ATOM 602 O O . ASP A 1 75 ? -12.633 2.573 10.169 1.00 95.50 75 ASP A O 1
ATOM 606 N N . THR A 1 76 ? -12.804 3.355 12.258 1.00 96.94 76 THR A N 1
ATOM 607 C CA . THR A 1 76 ? -11.391 3.755 12.357 1.00 96.94 76 THR A CA 1
ATOM 608 C C . THR A 1 76 ? -10.447 2.563 12.185 1.00 96.94 76 THR A C 1
ATOM 610 O O . THR A 1 76 ? -9.442 2.659 11.483 1.00 96.94 76 THR A O 1
ATOM 613 N N . LEU A 1 77 ? -10.770 1.419 12.793 1.00 96.56 77 LEU A N 1
ATOM 614 C CA . LEU A 1 77 ? -9.963 0.205 12.662 1.00 96.56 77 LEU A CA 1
ATOM 615 C C . LEU A 1 77 ? -10.141 -0.422 11.278 1.00 96.56 77 LEU A C 1
ATOM 617 O O . LEU A 1 77 ? -9.159 -0.856 10.679 1.00 96.56 77 LEU A O 1
ATOM 621 N N . LEU A 1 78 ? -11.364 -0.419 10.743 1.00 96.12 78 LEU A N 1
ATOM 622 C CA . LEU A 1 78 ? -11.646 -0.919 9.399 1.00 96.12 78 LEU A CA 1
ATOM 623 C C . LEU A 1 78 ? -10.888 -0.128 8.322 1.00 96.12 78 LEU A C 1
ATOM 625 O O . LEU A 1 78 ? -10.360 -0.715 7.372 1.00 96.12 78 LEU A O 1
ATOM 629 N N . HIS A 1 79 ? -10.802 1.194 8.489 1.00 94.81 79 HIS A N 1
ATOM 630 C CA . HIS A 1 79 ? -10.012 2.072 7.633 1.00 94.81 79 HIS A CA 1
ATOM 631 C C . HIS A 1 79 ? -8.528 1.706 7.697 1.00 94.81 79 HIS A C 1
ATOM 633 O O . HIS A 1 79 ? -7.938 1.416 6.660 1.00 94.81 79 HIS A O 1
ATOM 639 N N . ASN A 1 80 ? -7.955 1.589 8.899 1.00 95.88 80 ASN A N 1
ATOM 640 C CA . ASN A 1 80 ? -6.549 1.208 9.065 1.00 95.88 80 ASN A CA 1
ATOM 641 C C . ASN A 1 80 ? -6.238 -0.166 8.446 1.00 95.88 80 ASN A C 1
ATOM 643 O O . ASN A 1 80 ? -5.230 -0.320 7.761 1.00 95.88 80 ASN A O 1
ATOM 647 N N . ILE A 1 81 ? -7.115 -1.159 8.633 1.00 95.38 81 ILE A N 1
ATOM 648 C CA . ILE A 1 81 ? -6.973 -2.485 8.006 1.00 95.38 81 ILE A CA 1
ATOM 649 C C . ILE A 1 81 ? -6.992 -2.363 6.479 1.00 95.38 81 ILE A C 1
ATOM 651 O O . ILE A 1 81 ? -6.188 -3.001 5.794 1.00 95.38 81 ILE A O 1
ATOM 655 N N . SER A 1 82 ? -7.895 -1.543 5.939 1.00 93.19 82 SER A N 1
ATOM 656 C CA . SER A 1 82 ? -8.011 -1.319 4.495 1.00 93.19 82 SER A CA 1
ATOM 657 C C . SER A 1 82 ? -6.753 -0.664 3.924 1.00 93.19 82 SER A C 1
ATOM 659 O O . SER A 1 82 ? -6.237 -1.150 2.916 1.00 93.19 82 SER A O 1
ATOM 661 N N . GLU A 1 83 ? -6.227 0.367 4.591 1.00 93.44 83 GLU A N 1
ATOM 662 C CA . GLU A 1 83 ? -4.985 1.051 4.211 1.00 93.44 83 GLU A CA 1
ATOM 663 C C . GLU A 1 83 ? -3.791 0.091 4.239 1.00 93.44 83 GLU A C 1
ATOM 665 O O . GLU A 1 83 ? -3.110 -0.073 3.228 1.00 93.44 83 GLU A O 1
ATOM 670 N N . ILE A 1 84 ? -3.590 -0.644 5.339 1.00 95.12 84 ILE A N 1
ATOM 671 C CA . ILE A 1 84 ? -2.492 -1.618 5.465 1.00 95.12 84 ILE A CA 1
ATOM 672 C C . ILE A 1 84 ? -2.577 -2.683 4.367 1.00 95.12 84 ILE A C 1
ATOM 674 O O . ILE A 1 84 ? -1.583 -2.992 3.711 1.00 95.12 84 ILE A O 1
ATOM 678 N N . THR A 1 85 ? -3.770 -3.228 4.120 1.00 94.75 85 THR A N 1
ATOM 679 C CA . THR A 1 85 ? -3.962 -4.252 3.083 1.00 94.75 85 THR A CA 1
ATOM 680 C C . THR A 1 85 ? -3.668 -3.689 1.689 1.00 94.75 85 THR A C 1
ATOM 682 O O . THR A 1 85 ? -3.105 -4.382 0.837 1.00 94.75 85 THR A O 1
ATOM 685 N N . GLN A 1 86 ? -4.031 -2.429 1.436 1.00 92.94 86 GLN A N 1
ATOM 686 C CA . GLN A 1 86 ? -3.734 -1.751 0.179 1.00 92.94 86 GLN A CA 1
ATOM 687 C C . GLN A 1 86 ? -2.227 -1.509 0.011 1.00 92.94 86 GLN A C 1
ATOM 689 O O . GLN A 1 86 ? -1.707 -1.743 -1.084 1.00 92.94 86 GLN A O 1
ATOM 694 N N . MET A 1 87 ? -1.528 -1.134 1.086 1.00 94.50 87 MET A N 1
ATOM 695 C CA . MET A 1 87 ? -0.073 -0.984 1.086 1.00 94.50 87 MET A CA 1
ATOM 696 C C . MET A 1 87 ? 0.644 -2.294 0.784 1.00 94.50 87 MET A C 1
ATOM 698 O O . MET A 1 87 ? 1.470 -2.343 -0.127 1.00 94.50 87 MET A O 1
ATOM 702 N N . LEU A 1 88 ? 0.285 -3.367 1.491 1.00 95.81 88 LEU A N 1
ATOM 703 C CA . LEU A 1 88 ? 0.884 -4.689 1.296 1.00 95.81 88 LEU A CA 1
ATOM 704 C C . LEU A 1 88 ? 0.676 -5.203 -0.128 1.00 95.81 88 LEU A C 1
ATOM 706 O O . LEU A 1 88 ? 1.601 -5.732 -0.733 1.00 95.81 88 LEU A O 1
ATOM 710 N N . HIS A 1 89 ? 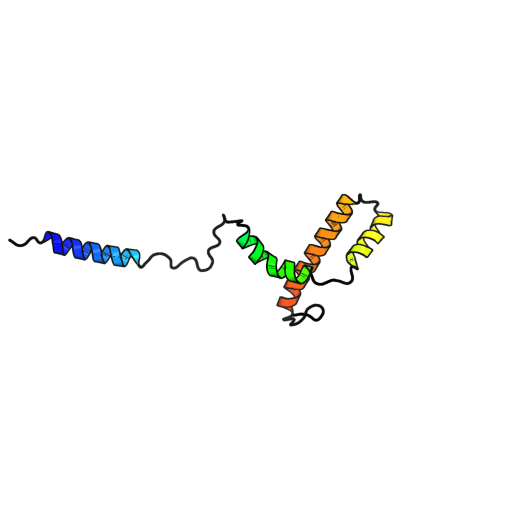-0.516 -5.003 -0.691 1.00 93.69 89 HIS A N 1
ATOM 711 C CA . HIS A 1 89 ? -0.784 -5.395 -2.068 1.00 93.69 89 HIS A CA 1
ATOM 712 C C . HIS A 1 89 ? 0.049 -4.607 -3.084 1.00 93.69 89 HIS A C 1
ATOM 714 O O . HIS A 1 89 ? 0.571 -5.190 -4.025 1.00 93.69 89 HIS A O 1
ATOM 720 N N . ASN A 1 90 ? 0.158 -3.285 -2.935 1.00 93.81 90 ASN A N 1
ATOM 721 C CA . ASN A 1 90 ? 0.966 -2.484 -3.857 1.00 93.81 90 ASN A CA 1
ATOM 722 C C . ASN A 1 90 ? 2.454 -2.836 -3.746 1.00 93.81 90 ASN A C 1
ATOM 724 O O . ASN A 1 90 ? 3.133 -2.915 -4.766 1.00 93.81 90 ASN A O 1
ATOM 728 N N . ALA A 1 91 ? 2.939 -3.092 -2.529 1.00 95.00 91 ALA A N 1
ATOM 729 C CA . ALA A 1 91 ? 4.302 -3.552 -2.304 1.00 95.00 91 ALA A CA 1
ATOM 730 C C . ALA A 1 91 ? 4.557 -4.918 -2.956 1.00 95.00 91 ALA A C 1
ATOM 732 O O . ALA A 1 91 ? 5.574 -5.070 -3.624 1.00 95.00 91 ALA A O 1
ATOM 733 N N . SER A 1 92 ? 3.629 -5.877 -2.824 1.00 95.38 92 SER A N 1
ATOM 734 C CA . SER A 1 92 ? 3.788 -7.190 -3.460 1.00 95.38 92 SER A CA 1
ATOM 735 C C . SER A 1 92 ? 3.861 -7.063 -4.981 1.00 95.38 92 SER A C 1
ATOM 737 O O . SER A 1 92 ? 4.773 -7.609 -5.575 1.00 95.38 92 SER A O 1
ATOM 739 N N . LEU A 1 93 ? 2.989 -6.252 -5.599 1.00 93.94 93 LEU A N 1
ATOM 740 C CA . LEU A 1 93 ? 3.005 -6.042 -7.052 1.00 93.94 93 LEU A CA 1
ATOM 741 C C . LEU A 1 93 ? 4.348 -5.513 -7.570 1.00 93.94 93 LEU A C 1
ATOM 743 O O . LEU A 1 93 ? 4.789 -5.954 -8.623 1.00 93.94 93 LEU A O 1
ATOM 747 N N . LEU A 1 94 ? 4.984 -4.582 -6.849 1.00 94.00 94 LEU A N 1
ATOM 748 C CA . LEU A 1 94 ? 6.294 -4.050 -7.242 1.00 94.00 94 LEU A CA 1
ATOM 749 C C . LEU A 1 94 ? 7.373 -5.133 -7.248 1.00 94.00 94 LEU A C 1
ATOM 751 O O . LEU A 1 94 ? 8.218 -5.149 -8.137 1.00 94.00 94 LEU A O 1
ATOM 755 N N . ILE A 1 95 ? 7.351 -6.013 -6.246 1.00 95.50 95 ILE A N 1
ATOM 756 C CA . ILE A 1 95 ? 8.300 -7.122 -6.156 1.00 95.50 95 ILE A CA 1
ATOM 757 C C . ILE A 1 95 ? 8.001 -8.152 -7.246 1.00 95.50 95 ILE A C 1
ATOM 759 O O . ILE A 1 95 ? 8.911 -8.500 -7.995 1.00 95.50 95 ILE A O 1
ATOM 763 N N . ASP A 1 96 ? 6.733 -8.539 -7.408 1.00 96.19 96 ASP A N 1
ATOM 764 C CA . ASP A 1 96 ? 6.285 -9.468 -8.450 1.00 96.19 96 ASP A CA 1
ATOM 765 C C . ASP A 1 96 ? 6.701 -8.971 -9.847 1.00 96.19 96 ASP A C 1
ATOM 767 O O . ASP A 1 96 ? 7.198 -9.738 -10.665 1.00 96.19 96 ASP A O 1
ATOM 771 N N . ASP A 1 97 ? 6.551 -7.670 -10.132 1.00 95.06 97 ASP A N 1
ATOM 772 C CA . ASP A 1 97 ? 6.929 -7.091 -11.428 1.00 95.06 97 ASP A CA 1
ATOM 773 C C . ASP A 1 97 ? 8.427 -7.253 -11.734 1.00 95.06 97 ASP A C 1
ATOM 775 O O . ASP A 1 97 ? 8.800 -7.490 -12.887 1.00 95.06 97 ASP A O 1
ATOM 779 N N . ILE A 1 98 ? 9.280 -7.176 -10.710 1.00 94.50 98 ILE A N 1
ATOM 780 C CA . ILE A 1 98 ? 10.724 -7.402 -10.832 1.00 94.50 98 ILE A CA 1
ATOM 781 C C . ILE A 1 98 ? 11.019 -8.894 -11.010 1.00 94.50 98 ILE A C 1
ATOM 783 O O . ILE A 1 98 ? 11.788 -9.257 -11.903 1.00 94.50 98 ILE A O 1
ATOM 787 N N . GLU A 1 99 ? 10.420 -9.746 -10.176 1.00 97.50 99 GLU A N 1
ATOM 788 C CA . GLU A 1 99 ? 10.631 -11.200 -10.197 1.00 97.50 99 GLU A CA 1
ATOM 789 C C . GLU A 1 99 ? 10.193 -11.824 -11.529 1.00 97.50 99 GLU A C 1
ATOM 791 O O . GLU A 1 99 ? 10.910 -12.656 -12.091 1.00 97.50 99 GLU A O 1
ATOM 796 N N . ASP A 1 100 ? 9.074 -11.355 -12.082 1.00 96.75 100 ASP A N 1
ATOM 797 C CA . ASP A 1 100 ? 8.512 -11.837 -13.345 1.00 96.75 100 ASP A CA 1
ATOM 798 C C . ASP A 1 100 ? 9.119 -11.150 -14.584 1.00 96.75 100 ASP A C 1
ATOM 800 O O . ASP A 1 100 ? 8.786 -11.507 -15.720 1.00 96.75 100 ASP A O 1
ATOM 804 N N . ASN A 1 101 ? 9.997 -10.152 -14.401 1.00 94.69 101 ASN A N 1
ATOM 805 C CA . ASN A 1 101 ? 10.488 -9.273 -15.472 1.00 94.69 101 ASN A CA 1
ATOM 806 C C . ASN A 1 101 ? 9.329 -8.669 -16.297 1.00 94.69 101 ASN A C 1
ATOM 808 O O . ASN A 1 101 ? 9.354 -8.610 -17.538 1.00 94.69 101 ASN A O 1
ATOM 812 N N . SER A 1 102 ? 8.276 -8.256 -15.591 1.00 93.75 102 SER A N 1
ATOM 813 C CA . SER A 1 102 ? 7.073 -7.680 -16.178 1.00 93.75 102 SER A CA 1
ATOM 814 C C . SER A 1 102 ? 7.370 -6.287 -16.720 1.00 93.75 102 SER A C 1
ATOM 816 O O . SER A 1 102 ? 7.919 -5.430 -16.039 1.00 93.75 102 SER A O 1
ATOM 818 N N . LYS A 1 103 ? 6.985 -6.043 -17.976 1.00 92.12 103 LYS A N 1
ATOM 819 C CA . LYS A 1 103 ? 7.168 -4.735 -18.632 1.00 92.12 103 LYS A CA 1
ATOM 820 C C . LYS A 1 103 ? 6.007 -3.774 -18.423 1.00 92.12 103 LYS A C 1
ATOM 822 O O . LYS A 1 103 ? 6.118 -2.620 -18.813 1.00 92.12 103 LYS A O 1
ATOM 827 N N . LEU A 1 104 ? 4.863 -4.294 -17.981 1.00 91.19 104 LEU A N 1
ATOM 828 C CA . LEU A 1 104 ? 3.622 -3.546 -17.868 1.00 91.19 104 LEU A CA 1
ATOM 829 C C . LEU A 1 104 ? 2.834 -4.029 -16.656 1.00 91.19 104 LEU A C 1
ATOM 831 O O . LEU A 1 104 ? 2.536 -5.221 -16.539 1.00 91.19 104 LEU A O 1
ATOM 835 N N . ARG A 1 105 ? 2.349 -3.084 -15.856 1.00 89.50 105 ARG A N 1
ATOM 836 C CA . ARG A 1 105 ? 1.379 -3.314 -14.790 1.00 89.50 105 ARG A CA 1
ATOM 837 C C . ARG A 1 105 ? 0.135 -2.477 -15.051 1.00 89.50 105 ARG A C 1
ATOM 839 O O . ARG A 1 105 ? 0.178 -1.261 -15.169 1.00 89.50 105 ARG A O 1
ATOM 846 N N . ARG A 1 106 ? -1.022 -3.140 -15.165 1.00 86.31 106 ARG A N 1
ATOM 847 C CA . ARG A 1 106 ? -2.320 -2.494 -15.483 1.00 86.31 106 ARG A CA 1
ATOM 848 C C . ARG A 1 106 ? -2.293 -1.651 -16.776 1.00 86.31 106 ARG A C 1
ATOM 850 O O . ARG A 1 106 ? -3.051 -0.696 -16.904 1.00 86.31 106 ARG A O 1
ATOM 857 N N . GLY A 1 107 ? -1.463 -2.046 -17.744 1.00 85.56 107 GLY A N 1
ATOM 858 C CA . GLY A 1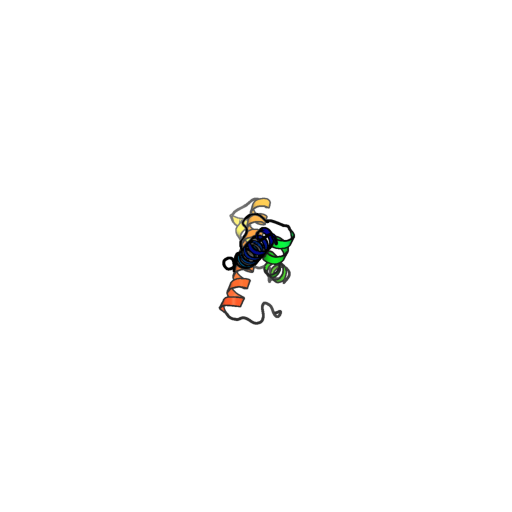 107 ? -1.360 -1.391 -19.050 1.00 85.56 107 GLY A CA 1
ATOM 859 C C . GLY A 1 107 ? -0.427 -0.180 -19.091 1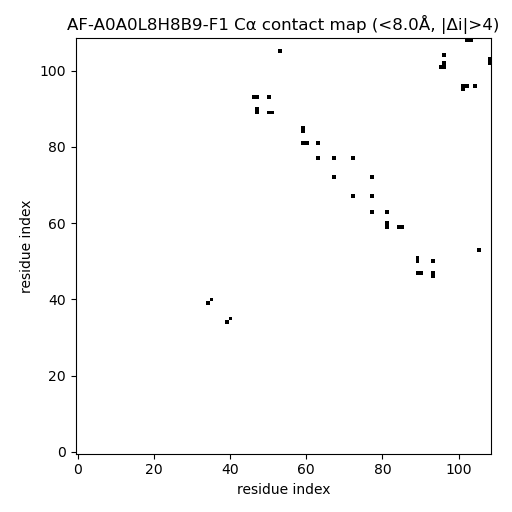.00 85.56 107 GLY A C 1
ATOM 860 O O . GLY A 1 107 ? -0.353 0.461 -20.136 1.00 85.56 107 GLY A O 1
ATOM 861 N N . ILE A 1 108 ? 0.284 0.116 -18.001 1.00 85.31 108 ILE A N 1
ATOM 862 C CA . ILE A 1 108 ? 1.335 1.137 -17.963 1.00 85.31 108 ILE A CA 1
ATOM 863 C C . ILE A 1 108 ? 2.682 0.507 -17.583 1.00 85.31 108 ILE A C 1
ATOM 865 O O . ILE A 1 108 ? 2.658 -0.587 -17.017 1.00 85.31 108 ILE A O 1
ATOM 869 N N . PRO A 1 109 ? 3.818 1.130 -17.945 1.00 87.75 109 PRO A N 1
ATOM 870 C CA . PRO A 1 109 ? 5.150 0.640 -17.595 1.00 87.75 109 PRO A CA 1
ATOM 871 C C . PRO A 1 109 ? 5.372 0.477 -16.093 1.00 87.75 109 PRO A C 1
ATOM 873 O O . PRO A 1 109 ? 4.819 1.295 -15.323 1.00 87.75 109 PRO A O 1
#